Protein AF-L9X587-F1 (afdb_monomer_lite)

InterPro domains:
  IPR001308 Electron transfer flavoprotein alpha subunit/FixB [PTHR43153] (6-69)
  IPR014731 Electron transfer flavoprotein, alpha subunit, C-terminal [PF00766] (25-69)
  IPR029035 DHS-like NAD/FAD-binding domain superfamily [SSF52467] (24-69)

Organism: NCBI:txid1227497

Foldseek 3Di:
DDDDDPVPDPDDDPDDDDDPPPDDPLVPWPAEQEDECVCPDPVSVVVSVVVCVVVVGHYYYDPVVVVVD

Sequence (69 aa):
HAEIDEDTIRSTVTGFEEVGGGDVDISDADVLVSVGRGIDEEENLELIEELADALDATVSSSRPIVDNG

Structure (mmCIF, N/CA/C/O backbone):
data_AF-L9X587-F1
#
_entry.id   AF-L9X587-F1
#
loop_
_atom_site.group_PDB
_atom_site.id
_atom_site.type_symbol
_atom_site.label_atom_id
_atom_site.label_alt_id
_atom_site.label_comp_id
_atom_site.label_asym_id
_atom_site.label_entity_id
_atom_site.label_seq_id
_atom_site.pdbx_PDB_ins_code
_atom_site.Cartn_x
_atom_site.Cartn_y
_atom_si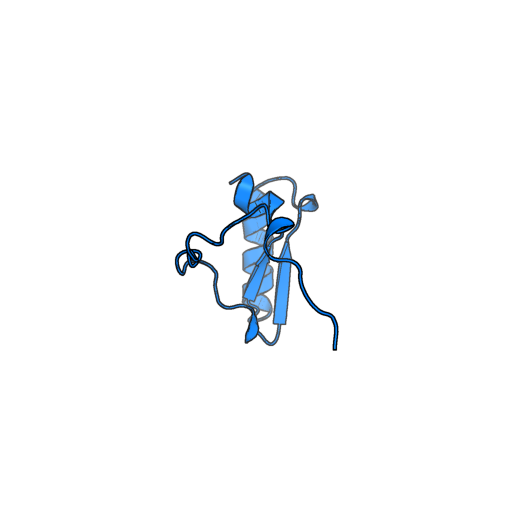te.Cartn_z
_atom_site.occupancy
_atom_site.B_iso_or_equiv
_atom_site.auth_seq_id
_atom_site.auth_comp_id
_atom_site.auth_asym_id
_atom_site.auth_atom_id
_atom_site.pdbx_PDB_model_num
ATOM 1 N N . HIS A 1 1 ? 1.120 -1.205 -42.956 1.00 55.12 1 HIS A N 1
ATOM 2 C CA . HIS A 1 1 ? 1.516 -2.339 -42.100 1.00 55.12 1 HIS A CA 1
ATOM 3 C C . HIS A 1 1 ? 3.033 -2.278 -42.007 1.00 55.12 1 HIS A C 1
ATOM 5 O O . HIS A 1 1 ? 3.634 -2.037 -43.045 1.00 55.12 1 HIS A O 1
ATOM 11 N N . ALA A 1 2 ? 3.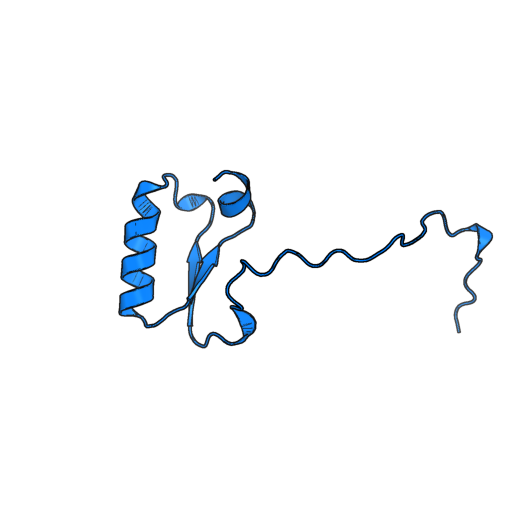628 -2.325 -40.814 1.00 71.19 2 ALA A N 1
ATOM 12 C CA . ALA A 1 2 ? 5.086 -2.281 -40.690 1.00 71.19 2 ALA A CA 1
ATOM 13 C C . ALA A 1 2 ? 5.626 -3.706 -40.849 1.00 71.19 2 ALA A C 1
ATOM 15 O O . ALA A 1 2 ? 5.196 -4.596 -40.120 1.00 71.19 2 ALA A O 1
ATOM 16 N N . GLU A 1 3 ? 6.501 -3.918 -41.828 1.00 79.56 3 GLU A N 1
ATOM 17 C CA . GLU A 1 3 ? 7.222 -5.180 -42.003 1.00 79.56 3 GLU A CA 1
ATOM 18 C C . GLU A 1 3 ? 8.324 -5.246 -40.941 1.00 79.56 3 GLU A C 1
ATOM 20 O O . GLU A 1 3 ? 9.121 -4.315 -40.814 1.00 79.56 3 GLU A O 1
ATOM 25 N N . ILE A 1 4 ? 8.321 -6.305 -40.131 1.00 84.12 4 ILE A N 1
ATOM 26 C CA . ILE A 1 4 ? 9.353 -6.543 -39.120 1.00 84.12 4 ILE A CA 1
ATOM 27 C C . ILE A 1 4 ? 10.401 -7.468 -39.731 1.00 84.12 4 ILE A C 1
ATOM 29 O O . ILE A 1 4 ? 10.068 -8.550 -40.205 1.00 84.12 4 ILE A O 1
ATOM 33 N N . ASP A 1 5 ? 11.653 -7.022 -39.716 1.00 87.38 5 ASP A N 1
ATOM 34 C CA . ASP A 1 5 ? 12.817 -7.795 -40.140 1.00 87.38 5 ASP A CA 1
ATOM 35 C C . ASP A 1 5 ? 13.270 -8.716 -38.994 1.00 87.38 5 ASP A C 1
ATOM 37 O O . ASP A 1 5 ? 13.725 -8.246 -37.944 1.00 87.38 5 ASP A O 1
ATOM 41 N N . GLU A 1 6 ? 13.121 -10.027 -39.181 1.00 83.88 6 GLU A N 1
ATOM 42 C CA . GLU A 1 6 ? 13.433 -11.046 -38.172 1.00 83.88 6 GLU A CA 1
ATOM 43 C C . GLU A 1 6 ? 14.929 -11.091 -37.815 1.00 83.88 6 GLU A C 1
ATOM 45 O O . GLU A 1 6 ? 15.266 -11.383 -36.666 1.00 83.88 6 GLU A O 1
ATOM 50 N N . ASP A 1 7 ? 15.826 -10.701 -38.729 1.00 86.56 7 ASP A N 1
ATOM 51 C CA . ASP A 1 7 ? 17.275 -10.671 -38.488 1.00 86.56 7 ASP A CA 1
ATOM 52 C C . ASP A 1 7 ? 17.677 -9.567 -37.489 1.00 86.56 7 ASP A C 1
ATOM 54 O O . ASP A 1 7 ? 18.778 -9.575 -36.924 1.00 86.56 7 ASP A O 1
ATOM 58 N N . THR A 1 8 ? 16.782 -8.607 -37.224 1.00 91.38 8 THR A N 1
ATOM 59 C CA . THR A 1 8 ? 16.997 -7.558 -36.215 1.00 91.38 8 THR A CA 1
ATOM 60 C C . THR A 1 8 ? 16.583 -7.970 -34.798 1.00 91.38 8 THR A C 1
ATOM 62 O O . THR A 1 8 ? 16.929 -7.275 -33.835 1.00 91.38 8 THR A O 1
ATOM 65 N N . ILE A 1 9 ? 15.908 -9.113 -34.634 1.00 90.94 9 ILE A N 1
ATOM 66 C CA . ILE A 1 9 ? 15.464 -9.616 -33.331 1.00 90.94 9 ILE A CA 1
ATOM 67 C C . ILE A 1 9 ? 16.636 -10.306 -32.622 1.00 90.94 9 ILE A C 1
ATOM 69 O O . ILE A 1 9 ? 17.143 -11.337 -33.049 1.00 90.94 9 ILE A O 1
ATOM 73 N N . ARG A 1 10 ? 17.077 -9.731 -31.496 1.00 92.75 10 ARG A N 1
ATOM 74 C CA . ARG A 1 10 ? 18.237 -10.214 -30.713 1.00 92.75 10 ARG A CA 1
ATOM 75 C C . ARG A 1 10 ? 17.867 -10.911 -29.406 1.00 92.75 10 ARG A C 1
ATOM 77 O O . ARG A 1 10 ? 18.751 -11.275 -28.636 1.00 92.75 10 ARG A O 1
ATOM 84 N N . SER A 1 11 ? 16.578 -11.056 -29.127 1.00 91.94 11 SER A N 1
ATOM 85 C CA . SER A 1 11 ? 16.072 -11.650 -27.893 1.00 91.94 11 SER A CA 1
ATOM 86 C C . SER A 1 11 ? 14.940 -12.617 -28.192 1.00 91.94 11 SER A C 1
ATOM 88 O O . SER A 1 11 ? 14.053 -12.302 -28.982 1.00 91.94 11 SER A O 1
ATOM 90 N N . THR A 1 12 ? 14.938 -13.744 -27.489 1.00 91.31 12 THR A N 1
ATOM 91 C CA . THR A 1 12 ? 13.889 -14.762 -27.563 1.00 91.31 12 THR A CA 1
ATOM 92 C C . THR A 1 12 ? 13.222 -14.868 -26.202 1.00 91.31 12 THR A C 1
ATOM 94 O O . THR A 1 12 ? 13.909 -14.989 -25.190 1.00 91.31 12 THR A O 1
ATOM 97 N N . VAL A 1 13 ? 11.889 -14.833 -26.168 1.00 92.12 13 VAL A N 1
ATOM 98 C CA . VAL A 1 13 ? 11.126 -15.094 -24.942 1.00 92.12 13 VAL A CA 1
ATOM 99 C C . VAL A 1 13 ? 11.248 -16.582 -24.619 1.00 92.12 13 VAL A C 1
ATOM 101 O O . VAL A 1 13 ? 10.786 -17.423 -25.385 1.00 92.12 13 VAL A O 1
ATOM 104 N N . THR A 1 14 ? 11.904 -16.913 -23.507 1.00 93.25 14 THR A N 1
ATOM 105 C CA . THR A 1 14 ? 12.163 -18.304 -23.095 1.00 93.25 14 THR A CA 1
ATOM 106 C C . THR A 1 14 ? 11.039 -18.906 -22.254 1.00 93.25 14 THR A C 1
ATOM 108 O O . THR A 1 14 ? 11.021 -20.114 -22.042 1.00 93.25 14 THR A O 1
ATOM 111 N N . GLY A 1 15 ? 10.109 -18.083 -21.773 1.00 90.44 15 GLY A N 1
ATOM 112 C CA . GLY A 1 15 ? 9.001 -18.496 -20.920 1.00 90.44 15 GLY A CA 1
ATOM 113 C C . GLY A 1 15 ? 8.431 -17.325 -20.124 1.00 90.44 15 GLY A C 1
ATOM 114 O O . GLY A 1 15 ? 8.930 -16.203 -20.212 1.00 90.44 15 GLY A O 1
ATOM 115 N N . PHE A 1 16 ? 7.384 -17.610 -19.358 1.00 89.69 16 PHE A N 1
ATOM 116 C CA . PHE A 1 16 ? 6.795 -16.725 -18.357 1.00 89.69 16 PHE A CA 1
ATOM 117 C C . PHE A 1 16 ? 6.860 -17.447 -17.013 1.00 89.69 16 PHE A C 1
ATOM 119 O O . PHE A 1 16 ? 6.561 -18.640 -16.952 1.00 89.69 16 PHE A O 1
ATOM 126 N N . GLU A 1 17 ? 7.256 -16.730 -15.969 1.00 84.44 17 GLU A N 1
ATOM 127 C CA . GLU A 1 17 ? 7.207 -17.218 -14.597 1.00 84.44 17 GLU A CA 1
ATOM 128 C C . GLU A 1 17 ? 6.214 -16.342 -13.841 1.00 84.44 17 GLU A C 1
ATOM 130 O O . GLU A 1 17 ? 6.373 -15.121 -13.771 1.00 84.44 17 GLU A O 1
ATOM 135 N N . GLU A 1 18 ? 5.147 -16.966 -13.354 1.00 74.25 18 GLU A N 1
ATOM 136 C CA . GLU A 1 18 ? 4.191 -1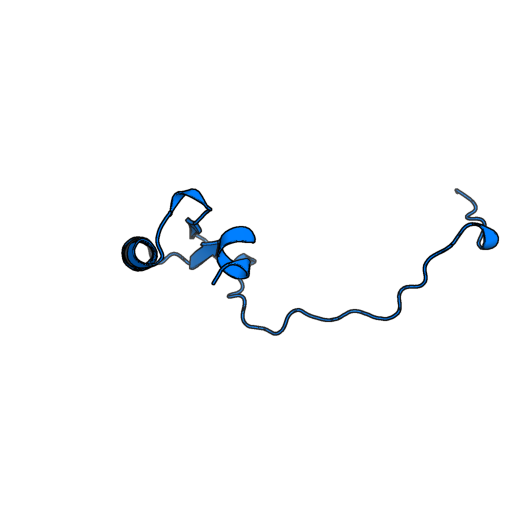6.296 -12.487 1.00 74.25 18 GLU A CA 1
ATOM 137 C C . GLU A 1 18 ? 4.870 -16.084 -11.135 1.00 74.25 18 GLU A C 1
ATOM 139 O O . GLU A 1 18 ? 5.449 -17.020 -10.576 1.00 74.25 18 GLU A O 1
ATOM 144 N N . VAL A 1 19 ? 4.827 -14.857 -10.616 1.00 70.25 19 VAL A N 1
ATOM 145 C CA . VAL A 1 19 ? 5.225 -14.617 -9.228 1.00 70.25 19 VAL A CA 1
ATOM 146 C C . VAL A 1 19 ? 4.322 -15.478 -8.343 1.00 70.25 19 VAL A C 1
ATOM 148 O O . VAL A 1 19 ? 3.101 -15.432 -8.470 1.00 70.25 19 VAL A O 1
ATOM 151 N N . GLY A 1 20 ? 4.922 -16.354 -7.530 1.00 55.06 20 GLY A N 1
ATOM 152 C CA . GLY A 1 20 ? 4.168 -17.293 -6.700 1.00 55.06 20 GLY A CA 1
ATOM 153 C C . GLY A 1 20 ? 3.144 -16.546 -5.846 1.00 55.06 20 GLY A C 1
ATOM 154 O O . GLY A 1 20 ? 3.493 -15.527 -5.260 1.00 55.06 20 GLY A O 1
ATOM 155 N N . GLY A 1 21 ? 1.901 -17.045 -5.814 1.00 50.78 21 GLY A N 1
ATOM 156 C CA . GLY A 1 21 ? 0.721 -16.406 -5.215 1.00 50.78 21 GLY A CA 1
ATOM 157 C C . GLY A 1 21 ? 0.825 -16.127 -3.713 1.00 50.78 21 GLY A C 1
ATOM 158 O O . GLY A 1 21 ? 0.196 -16.806 -2.904 1.00 50.78 21 GLY A O 1
ATOM 159 N N . GLY A 1 22 ? 1.642 -15.140 -3.360 1.00 52.44 22 GLY A N 1
ATOM 160 C CA . GLY A 1 22 ? 1.782 -14.562 -2.029 1.00 52.44 22 GLY A CA 1
ATOM 161 C C . GLY A 1 22 ? 1.395 -13.085 -1.978 1.00 52.44 22 GLY A C 1
ATOM 162 O O . GLY A 1 22 ? 1.176 -12.567 -0.888 1.00 52.44 22 GLY A O 1
ATOM 163 N N . ASP A 1 23 ? 1.258 -12.419 -3.127 1.00 59.31 23 ASP A N 1
ATOM 164 C CA . ASP A 1 23 ? 0.673 -11.086 -3.174 1.00 59.31 23 ASP A CA 1
ATOM 165 C C . ASP A 1 23 ? -0.841 -11.222 -2.991 1.00 59.31 23 ASP A C 1
ATOM 167 O O . ASP A 1 23 ? -1.525 -11.884 -3.775 1.00 59.31 23 ASP A O 1
ATOM 171 N N . VAL A 1 24 ? -1.367 -10.622 -1.922 1.00 63.19 24 VAL A N 1
ATOM 172 C CA . VAL A 1 24 ? -2.806 -10.379 -1.787 1.00 63.19 24 VAL A CA 1
ATOM 173 C C . VAL A 1 24 ? -3.260 -9.678 -3.066 1.00 63.19 24 VAL A C 1
ATOM 175 O O . VAL A 1 24 ? -2.642 -8.688 -3.462 1.00 63.19 24 VAL A O 1
ATOM 178 N N . ASP A 1 25 ? -4.297 -10.189 -3.735 1.00 69.69 25 ASP A N 1
ATOM 179 C CA . ASP A 1 25 ? -4.818 -9.538 -4.937 1.00 69.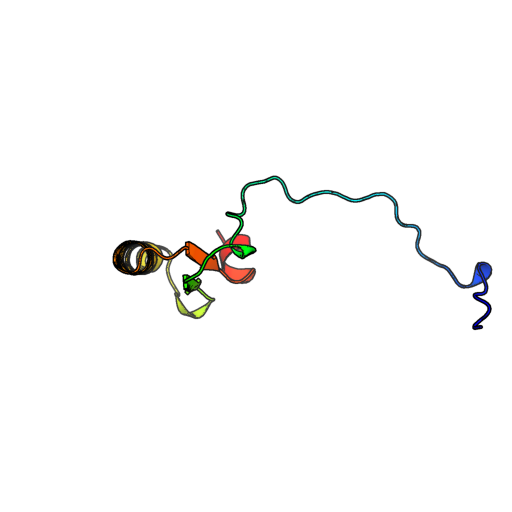69 25 ASP A CA 1
ATOM 180 C C . ASP A 1 25 ? -5.478 -8.212 -4.540 1.00 69.69 25 ASP A C 1
ATOM 182 O O . ASP A 1 25 ? -6.645 -8.142 -4.160 1.00 69.69 25 ASP A O 1
ATOM 186 N N . ILE A 1 26 ? -4.677 -7.149 -4.572 1.00 77.62 26 ILE A N 1
ATOM 187 C CA . ILE A 1 26 ? -5.090 -5.796 -4.204 1.00 77.62 26 ILE A CA 1
ATOM 188 C C . ILE A 1 26 ? -5.946 -5.136 -5.291 1.00 77.62 26 ILE A C 1
ATOM 190 O O . ILE A 1 26 ? -6.431 -4.024 -5.091 1.00 77.62 26 ILE A O 1
ATOM 194 N N . SER A 1 27 ? -6.109 -5.785 -6.450 1.00 80.31 27 SER A N 1
ATOM 195 C CA . SER A 1 27 ? -6.820 -5.234 -7.610 1.00 80.31 27 SER A CA 1
ATOM 196 C C . SER A 1 27 ? -8.313 -5.058 -7.343 1.00 80.31 27 SER A C 1
ATOM 198 O O . SER A 1 27 ? -8.926 -4.143 -7.890 1.00 80.31 27 SER A O 1
ATOM 200 N N . ASP A 1 28 ? -8.870 -5.920 -6.491 1.00 82.19 28 ASP A N 1
ATOM 201 C CA . ASP A 1 28 ? -10.283 -5.928 -6.111 1.00 82.19 28 ASP A CA 1
ATOM 202 C C . ASP A 1 28 ? -10.564 -5.136 -4.819 1.00 82.19 28 ASP A C 1
ATOM 204 O O . ASP A 1 28 ? -11.710 -5.057 -4.380 1.00 82.19 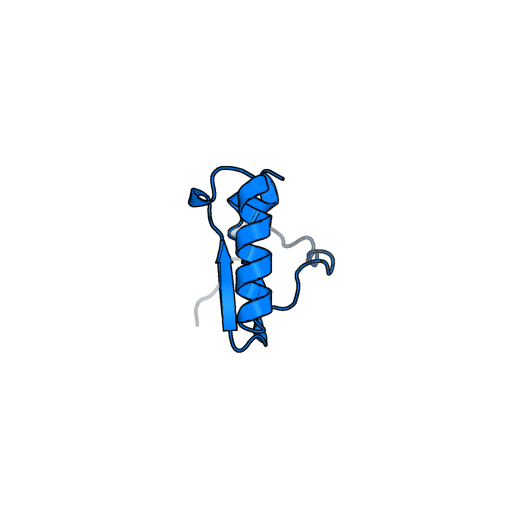28 ASP A O 1
ATOM 208 N N . ALA A 1 29 ? -9.541 -4.548 -4.189 1.00 86.44 29 ALA A N 1
ATOM 209 C CA . ALA A 1 29 ? -9.711 -3.808 -2.944 1.00 86.44 29 ALA A CA 1
ATOM 210 C C . ALA A 1 29 ? -10.347 -2.426 -3.184 1.00 86.44 29 ALA A C 1
ATOM 212 O O . ALA A 1 29 ? -9.830 -1.608 -3.948 1.00 86.44 29 ALA A O 1
ATOM 213 N N . ASP A 1 30 ? -11.427 -2.125 -2.459 1.00 89.94 30 ASP A N 1
ATOM 214 C CA . ASP A 1 30 ? -12.074 -0.806 -2.487 1.00 89.94 30 ASP A CA 1
ATOM 215 C C . ASP A 1 30 ? -11.217 0.283 -1.816 1.00 89.94 30 ASP A C 1
ATOM 217 O O . ASP A 1 30 ? -11.249 1.454 -2.209 1.00 89.94 30 ASP A O 1
ATOM 221 N N . VAL A 1 31 ? -10.450 -0.099 -0.787 1.00 91.00 31 VAL A N 1
ATOM 222 C CA . VAL A 1 31 ? -9.585 0.795 -0.010 1.00 91.00 31 VAL A CA 1
ATOM 223 C C . VAL A 1 31 ? -8.220 0.150 0.189 1.00 91.00 31 VAL A C 1
ATOM 225 O O . VAL A 1 31 ? -8.110 -1.003 0.611 1.00 91.00 31 VAL A O 1
ATOM 228 N N . LEU A 1 32 ? -7.174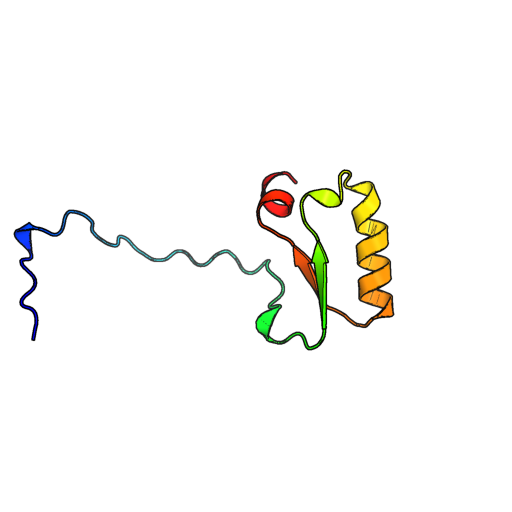 0.931 -0.087 1.00 91.56 32 LEU A N 1
ATOM 229 C CA . LEU A 1 32 ? -5.783 0.538 0.092 1.00 91.56 32 LEU A CA 1
ATOM 230 C C . LEU A 1 32 ? -5.080 1.442 1.097 1.00 91.56 32 LEU A C 1
ATOM 232 O O . LEU A 1 32 ? -5.173 2.669 1.017 1.00 91.56 32 LEU A O 1
ATOM 236 N N . VAL A 1 33 ? -4.304 0.823 1.984 1.00 91.38 33 VAL A N 1
ATOM 237 C CA . VAL A 1 33 ? -3.309 1.511 2.811 1.00 91.38 33 VAL A CA 1
ATOM 238 C C . VAL A 1 33 ? -1.935 1.160 2.254 1.00 91.38 33 VAL A C 1
ATOM 240 O O . VAL A 1 33 ? -1.504 0.009 2.309 1.00 91.38 33 VAL A O 1
ATOM 243 N N . SER A 1 34 ? -1.265 2.142 1.647 1.00 89.75 34 SER A N 1
ATOM 244 C CA . SER A 1 34 ? 0.002 1.924 0.941 1.00 89.75 34 SER A CA 1
ATOM 245 C C . SER A 1 34 ? 1.202 2.428 1.736 1.00 89.75 34 SER A C 1
ATOM 247 O O . SER A 1 34 ? 1.257 3.602 2.104 1.00 89.75 34 SER A O 1
ATOM 249 N N . VAL A 1 35 ? 2.201 1.565 1.925 1.00 88.81 35 VAL A N 1
ATOM 250 C CA . VAL A 1 35 ? 3.460 1.889 2.607 1.00 88.81 35 VAL A CA 1
ATOM 251 C C . VAL A 1 35 ? 4.641 1.989 1.631 1.00 88.81 35 VAL A C 1
ATOM 253 O O . VAL A 1 35 ? 4.760 1.238 0.660 1.00 88.81 35 VAL A O 1
ATOM 256 N N . GLY A 1 36 ? 5.543 2.939 1.881 1.00 86.12 36 GLY A N 1
ATOM 257 C CA . GLY A 1 36 ? 6.762 3.144 1.096 1.00 86.12 36 GLY A CA 1
ATOM 258 C C . GLY A 1 36 ? 7.988 3.347 1.981 1.00 86.12 36 GLY A C 1
ATOM 259 O O . GLY A 1 36 ? 7.889 3.311 3.201 1.00 86.12 36 GLY A O 1
ATOM 260 N N . ARG A 1 37 ? 9.146 3.624 1.364 1.00 81.19 37 ARG A N 1
ATOM 261 C CA . ARG A 1 37 ? 10.455 3.768 2.041 1.00 81.19 37 ARG A CA 1
ATOM 262 C C . ARG A 1 37 ? 10.459 4.684 3.278 1.00 81.19 37 ARG A C 1
ATOM 264 O O . ARG A 1 37 ? 11.303 4.505 4.140 1.00 81.19 37 ARG A O 1
ATOM 271 N N . GLY A 1 38 ? 9.551 5.657 3.357 1.00 82.88 38 GLY A N 1
ATOM 272 C CA . GLY A 1 38 ? 9.445 6.578 4.494 1.00 82.88 38 GLY A CA 1
ATOM 273 C C . GLY A 1 38 ? 8.857 5.978 5.775 1.00 82.88 38 GLY A C 1
ATOM 274 O O . GLY A 1 38 ? 8.639 6.733 6.712 1.00 82.88 38 GLY A O 1
ATOM 275 N N . ILE A 1 39 ? 8.560 4.673 5.812 1.00 83.12 39 ILE A N 1
ATOM 276 C CA . ILE A 1 39 ? 8.202 3.979 7.058 1.00 83.12 39 ILE A CA 1
ATOM 277 C C . ILE A 1 39 ? 9.416 3.777 7.986 1.00 83.12 39 ILE A C 1
ATOM 279 O O . ILE A 1 39 ? 9.245 3.557 9.179 1.00 83.12 39 ILE A O 1
ATOM 283 N N . ASP A 1 40 ? 10.630 3.921 7.449 1.00 78.75 40 ASP A N 1
ATOM 284 C CA . ASP A 1 40 ? 11.919 3.825 8.140 1.00 78.75 40 ASP A CA 1
ATOM 285 C C . ASP A 1 40 ? 12.220 2.453 8.777 1.00 78.75 40 ASP A C 1
ATOM 287 O O . ASP A 1 40 ? 13.121 1.762 8.305 1.00 78.75 40 ASP A O 1
ATOM 291 N N . GLU A 1 41 ? 11.485 2.051 9.813 1.00 79.56 41 GLU A N 1
ATOM 292 C CA . GLU A 1 41 ? 11.727 0.857 10.636 1.00 79.56 41 GLU A CA 1
ATOM 293 C C . GLU A 1 41 ? 10.549 -0.132 10.560 1.00 79.56 41 GLU A C 1
ATOM 295 O O . GLU A 1 41 ? 9.392 0.277 10.457 1.00 79.56 41 GLU A O 1
ATOM 300 N N . GLU A 1 42 ? 10.830 -1.439 10.638 1.00 76.06 42 GLU A N 1
ATOM 301 C CA . GLU A 1 42 ? 9.814 -2.512 10.588 1.00 76.06 42 GLU A CA 1
ATOM 302 C C . GLU A 1 42 ? 8.791 -2.418 11.729 1.00 76.06 42 GLU A C 1
ATOM 304 O O . GLU A 1 42 ? 7.630 -2.766 11.549 1.00 76.06 42 GLU A O 1
ATOM 309 N N . GLU A 1 43 ? 9.191 -1.878 12.880 1.00 80.50 43 GLU A N 1
ATOM 310 C CA . GLU A 1 43 ? 8.321 -1.650 14.043 1.00 80.50 43 GLU A CA 1
ATOM 311 C C . GLU A 1 43 ? 7.143 -0.712 13.715 1.00 80.50 43 GLU A C 1
ATOM 313 O O . GLU A 1 43 ? 6.078 -0.799 14.319 1.00 80.50 43 GLU A O 1
ATOM 318 N N . ASN A 1 44 ? 7.292 0.154 12.707 1.00 83.31 44 ASN A N 1
ATOM 319 C CA . ASN A 1 44 ? 6.224 1.045 12.260 1.00 83.31 44 ASN A CA 1
ATOM 320 C C . ASN A 1 44 ? 5.186 0.341 11.370 1.00 83.31 44 ASN A C 1
ATOM 322 O O . ASN A 1 44 ? 4.145 0.933 11.081 1.00 83.31 44 ASN A O 1
ATOM 326 N N . LEU A 1 45 ? 5.439 -0.897 10.925 1.00 84.12 45 LEU A N 1
ATOM 327 C CA . LEU A 1 45 ? 4.466 -1.676 10.153 1.00 84.12 45 LEU A CA 1
ATOM 328 C C . LEU A 1 45 ? 3.241 -2.034 10.997 1.00 84.12 45 LEU A C 1
ATOM 330 O O . LEU A 1 45 ? 2.133 -2.000 10.474 1.00 84.12 45 LEU A O 1
ATOM 334 N N . GLU A 1 46 ? 3.416 -2.258 12.301 1.00 88.31 46 GLU A N 1
ATOM 335 C CA . GLU A 1 46 ? 2.321 -2.582 13.226 1.00 88.31 46 GLU A CA 1
ATOM 336 C C . GLU A 1 46 ? 1.270 -1.452 13.259 1.00 88.31 46 GLU A C 1
ATOM 338 O O . GLU A 1 46 ? 0.068 -1.696 13.188 1.00 88.31 46 GLU A O 1
ATOM 343 N N . LEU A 1 47 ? 1.710 -0.188 13.208 1.00 89.44 47 LEU A N 1
ATOM 344 C CA . LEU A 1 47 ? 0.818 0.974 13.100 1.00 89.44 47 LEU A CA 1
ATOM 345 C C . LEU A 1 47 ? 0.051 1.020 11.765 1.00 89.44 47 LEU A C 1
ATOM 347 O O . LEU A 1 47 ? -1.076 1.517 11.704 1.00 89.44 47 LEU A O 1
ATOM 351 N N . ILE A 1 48 ? 0.666 0.549 10.677 1.00 90.56 48 ILE A N 1
ATOM 352 C CA . ILE A 1 48 ? 0.019 0.481 9.361 1.00 90.56 48 ILE A CA 1
ATOM 353 C C . ILE A 1 48 ? -1.018 -0.637 9.322 1.00 90.56 48 ILE A C 1
ATOM 355 O O . ILE A 1 48 ? -2.089 -0.432 8.752 1.00 90.56 48 ILE A O 1
ATOM 359 N N . GLU A 1 49 ? -0.724 -1.779 9.940 1.00 89.50 49 GLU A N 1
ATOM 360 C CA . GLU A 1 49 ? -1.664 -2.891 10.089 1.00 89.50 49 GLU A CA 1
ATOM 361 C C . GLU A 1 49 ? -2.888 -2.459 10.905 1.00 89.50 49 GLU A C 1
ATOM 363 O O . GLU A 1 49 ? -4.014 -2.595 10.429 1.00 89.50 49 GLU A O 1
ATOM 368 N N . GLU A 1 50 ? -2.684 -1.803 12.053 1.00 93.50 50 GLU A N 1
ATOM 369 C CA . GLU A 1 50 ? -3.781 -1.260 12.866 1.00 93.50 50 GLU A CA 1
ATOM 370 C C . GLU A 1 50 ? -4.649 -0.251 12.092 1.00 93.50 50 GLU A C 1
ATOM 372 O O . GLU A 1 50 ? -5.876 -0.228 12.229 1.00 93.50 50 GLU A O 1
ATOM 377 N N . LEU A 1 51 ? -4.029 0.596 11.263 1.00 92.19 51 LEU A N 1
ATOM 378 C CA . LEU A 1 51 ? -4.750 1.539 10.409 1.00 92.19 51 LEU A CA 1
ATOM 379 C C . LEU A 1 51 ? -5.564 0.820 9.327 1.00 92.19 51 LEU A C 1
ATOM 381 O O . LEU A 1 51 ? -6.691 1.226 9.045 1.00 92.19 51 LEU A O 1
ATOM 385 N N . ALA A 1 52 ? -4.999 -0.211 8.704 1.00 92.38 52 ALA A N 1
ATOM 386 C CA . ALA A 1 52 ? -5.682 -0.987 7.681 1.00 92.38 52 ALA A CA 1
ATOM 387 C C . ALA A 1 52 ? -6.889 -1.732 8.261 1.00 92.38 52 ALA A C 1
ATOM 389 O O . ALA A 1 52 ? -7.979 -1.630 7.699 1.00 92.38 52 ALA A O 1
ATOM 390 N N . ASP A 1 53 ? -6.735 -2.353 9.431 1.00 93.00 53 ASP A N 1
ATOM 391 C CA . ASP A 1 53 ? -7.823 -3.014 10.156 1.00 93.00 53 ASP A CA 1
ATOM 392 C C . ASP A 1 53 ? -8.940 -2.032 10.530 1.00 93.00 53 ASP A C 1
ATOM 394 O O . ASP A 1 53 ? -10.124 -2.314 10.349 1.00 93.00 53 ASP A O 1
ATOM 398 N N . ALA A 1 54 ? -8.585 -0.835 11.007 1.00 96.00 54 ALA A N 1
ATOM 399 C CA . ALA A 1 54 ? -9.565 0.193 11.351 1.00 96.00 54 ALA A CA 1
ATOM 400 C C . ALA A 1 54 ? -10.369 0.697 10.137 1.00 96.00 54 ALA A C 1
ATOM 402 O O . ALA A 1 54 ? -11.471 1.229 10.304 1.00 96.00 54 ALA A O 1
ATOM 403 N N . LEU A 1 55 ? -9.811 0.563 8.932 1.00 93.19 55 LEU A N 1
ATOM 404 C CA . LEU A 1 55 ? -10.409 1.001 7.673 1.00 93.19 55 LEU A CA 1
ATOM 405 C C . LEU A 1 55 ? -11.026 -0.143 6.857 1.00 93.19 55 LEU A C 1
ATOM 407 O O . LEU A 1 55 ? -11.598 0.143 5.806 1.00 93.19 55 LEU A O 1
ATOM 411 N N . ASP A 1 56 ? -10.924 -1.392 7.326 1.00 90.06 56 ASP A N 1
ATOM 412 C CA . ASP A 1 56 ? -11.263 -2.601 6.557 1.00 90.06 56 ASP A CA 1
ATOM 413 C C . ASP A 1 56 ? -10.568 -2.595 5.175 1.00 90.06 56 ASP A C 1
ATOM 415 O O . ASP A 1 56 ? -11.159 -2.872 4.131 1.00 90.06 56 ASP A O 1
ATOM 419 N N . ALA A 1 57 ? -9.302 -2.169 5.160 1.00 91.69 57 ALA A N 1
ATOM 420 C CA . ALA A 1 57 ? -8.529 -1.887 3.958 1.00 91.69 57 ALA A CA 1
ATOM 421 C C . ALA A 1 57 ? -7.442 -2.937 3.715 1.00 91.69 57 ALA A C 1
ATOM 423 O O . ALA A 1 57 ? -6.901 -3.537 4.640 1.00 91.69 57 ALA A O 1
ATOM 424 N N . THR A 1 58 ? -7.056 -3.116 2.452 1.00 90.38 58 THR A N 1
ATOM 425 C CA . THR A 1 58 ? -5.943 -4.009 2.104 1.00 90.38 58 THR A CA 1
ATOM 426 C C . THR A 1 58 ? -4.607 -3.264 2.178 1.00 90.38 58 THR A C 1
ATOM 428 O O . THR A 1 58 ? -4.453 -2.173 1.615 1.00 90.38 58 THR A O 1
ATOM 431 N N . VAL A 1 59 ? -3.622 -3.849 2.866 1.00 88.00 59 VAL A N 1
ATOM 432 C CA . VAL A 1 59 ? -2.257 -3.304 2.928 1.00 88.00 59 VAL A CA 1
ATOM 433 C C . VAL A 1 59 ? -1.540 -3.559 1.604 1.00 88.00 59 VAL A C 1
ATOM 435 O O . VAL A 1 59 ? -1.576 -4.654 1.051 1.00 88.00 59 VAL A O 1
ATOM 438 N N . SER A 1 60 ? -0.857 -2.535 1.098 1.00 88.56 60 SER A N 1
ATOM 439 C CA . SER A 1 60 ? -0.014 -2.614 -0.099 1.00 88.56 60 SER A CA 1
ATOM 440 C C . SER A 1 60 ? 1.334 -1.945 0.160 1.00 88.56 60 SER A C 1
ATOM 442 O O . SER A 1 60 ? 1.438 -1.049 1.000 1.00 88.56 60 SER A O 1
ATOM 444 N N . SER A 1 61 ? 2.387 -2.341 -0.557 1.00 85.62 61 SER A N 1
ATOM 445 C CA . SER A 1 61 ? 3.706 -1.723 -0.396 1.00 85.62 61 SER A CA 1
ATOM 446 C C . SER A 1 61 ? 4.445 -1.516 -1.717 1.00 85.62 61 SER A C 1
ATOM 448 O O . SER A 1 61 ? 4.176 -2.153 -2.736 1.00 85.62 61 SER A O 1
ATOM 450 N N . SER A 1 62 ? 5.389 -0.573 -1.717 1.00 79.50 62 SER A N 1
ATOM 451 C CA . SER A 1 62 ? 6.319 -0.393 -2.836 1.00 79.50 62 SER A CA 1
ATOM 452 C C . SER A 1 62 ? 7.443 -1.438 -2.810 1.00 79.50 62 SER A C 1
ATOM 454 O O . SER A 1 62 ? 7.940 -1.760 -1.734 1.00 79.50 62 SER A O 1
ATOM 456 N N . ARG A 1 63 ? 7.941 -1.845 -3.988 1.00 67.56 63 ARG A N 1
ATOM 457 C CA . ARG A 1 63 ? 9.038 -2.829 -4.165 1.00 67.56 63 ARG A CA 1
ATOM 458 C C . ARG A 1 63 ? 10.224 -2.702 -3.189 1.00 67.56 63 ARG A C 1
ATOM 460 O O . ARG A 1 63 ? 10.613 -3.720 -2.635 1.00 67.56 63 ARG A O 1
ATOM 467 N N . PRO A 1 64 ? 10.765 -1.500 -2.886 1.00 59.03 64 PRO A N 1
ATOM 468 C CA . PRO A 1 64 ? 11.875 -1.381 -1.939 1.00 59.03 64 PRO A CA 1
ATOM 469 C C . PRO A 1 64 ? 11.577 -1.875 -0.516 1.00 59.03 64 PRO A C 1
ATOM 471 O O . PRO A 1 64 ? 12.525 -2.143 0.204 1.00 59.03 64 PRO A O 1
ATOM 474 N N . ILE A 1 65 ? 10.313 -1.957 -0.093 1.00 57.78 65 ILE A N 1
ATOM 475 C CA . ILE A 1 65 ? 9.936 -2.499 1.223 1.00 57.78 65 ILE A CA 1
ATOM 476 C C . ILE A 1 65 ? 9.981 -4.032 1.196 1.00 57.78 65 ILE A C 1
ATOM 478 O O . ILE A 1 65 ? 10.556 -4.632 2.091 1.00 57.78 65 ILE A O 1
ATOM 482 N N . VAL A 1 66 ? 9.446 -4.654 0.139 1.00 59.84 66 VAL A N 1
ATOM 483 C CA . VAL A 1 66 ? 9.427 -6.120 -0.036 1.00 59.84 66 VAL A CA 1
ATOM 484 C C . VAL A 1 66 ? 10.830 -6.682 -0.288 1.00 59.84 66 VAL A C 1
ATOM 486 O O . VAL A 1 66 ? 11.157 -7.751 0.203 1.00 59.84 66 VAL A O 1
ATOM 489 N N . ASP A 1 67 ? 11.674 -5.950 -1.023 1.00 58.59 67 ASP A N 1
ATOM 490 C CA . ASP A 1 67 ? 13.018 -6.409 -1.404 1.00 58.59 67 ASP A CA 1
ATOM 491 C C . ASP A 1 67 ? 14.078 -6.236 -0.289 1.00 58.59 67 ASP A C 1
ATOM 493 O O . ASP A 1 67 ? 15.194 -6.738 -0.431 1.00 58.59 67 ASP A O 1
ATOM 497 N N . ASN A 1 68 ? 13.781 -5.474 0.776 1.00 53.28 68 ASN A N 1
ATOM 498 C CA . ASN A 1 68 ? 14.695 -5.240 1.912 1.00 53.28 68 ASN A CA 1
ATOM 499 C C . ASN A 1 68 ? 14.252 -5.930 3.217 1.00 53.28 68 ASN A C 1
ATOM 501 O O . ASN A 1 68 ? 14.940 -5.758 4.224 1.00 53.28 68 ASN A O 1
ATOM 505 N N . GLY A 1 69 ? 13.138 -6.670 3.195 1.00 50.88 69 GLY A N 1
ATOM 506 C CA . GLY A 1 69 ? 12.686 -7.550 4.280 1.00 50.88 69 GLY A CA 1
ATOM 507 C C . GLY A 1 69 ? 13.130 -8.996 4.089 1.00 50.88 69 GLY A C 1
ATOM 508 O O . GLY A 1 69 ? 13.439 -9.380 2.938 1.00 50.88 69 GLY A O 1
#

Radius of gyration: 19.44 Å; chains: 1; bounding box: 30×25×56 Å

pLDDT: mean 80.79, std 12.9, range [50.78, 96.0]

Secondary structure (DSSP, 8-state):
-PPP-GGG---------PPPS-S--GGG-SSEEEE-GGG-SGGGHHHHHHHHHHHT-EEEE-HHHHTT-